Protein AF-N1S6P3-F1 (afdb_monomer)

Solvent-accessible surface area (backbone atoms only — not comparable to full-atom values): 4843 Å² total; per-residue (Å²): 100,64,47,80,48,72,43,69,44,99,79,82,39,79,75,43,78,49,70,32,23,40,53,89,77,74,68,72,38,59,51,80,70,54,74,72,52,52,59,46,50,56,51,52,53,60,65,45,46,64,56,49,58,58,47,54,79,75,38,99,56,66,72,56,48,74,75,49,71,60,95,90,48,75,40,68,50,102

Organism: Fusarium oxysporum f. sp. cubense (strain race 4) (NCBI:txid2502994)

Radius of gyration: 13.32 Å; Cα contacts (8 Å, |Δi|>4): 96; chains: 1; bounding box: 27×21×38 Å

Nearest PDB structures (foldseek):
  2j3w-assembly1_C  TM=9.385E-01  e=3.759E-05  Mus musculus
  7b70-assembly1_E  TM=7.957E-01  e=1.774E-04  Drosophila melanogaster

Structure (mmCIF, N/CA/C/O backbone):
data_AF-N1S6P3-F1
#
_entry.id   AF-N1S6P3-F1
#
loop_
_atom_site.group_PDB
_atom_site.id
_atom_site.type_symbol
_atom_site.label_atom_id
_atom_site.label_alt_id
_atom_site.label_comp_id
_atom_site.label_asym_id
_atom_site.label_entity_id
_atom_site.label_seq_id
_atom_site.pdbx_PDB_ins_code
_atom_site.Cartn_x
_atom_site.Cartn_y
_atom_site.Cartn_z
_atom_site.occupancy
_atom_site.B_iso_or_equiv
_atom_site.auth_seq_id
_atom_site.auth_comp_id
_atom_site.auth_asym_id
_atom_site.auth_atom_id
_atom_site.pdbx_PDB_model_num
ATOM 1 N N . MET A 1 1 ? 4.542 6.823 -14.321 1.00 77.62 1 MET A N 1
ATOM 2 C CA . MET A 1 1 ? 4.424 6.604 -12.863 1.00 77.62 1 MET A CA 1
ATOM 3 C C . MET A 1 1 ? 3.906 5.207 -12.609 1.00 77.62 1 MET A C 1
ATOM 5 O O . MET A 1 1 ? 2.991 4.797 -13.316 1.00 77.62 1 MET A O 1
ATOM 9 N N . SER A 1 2 ? 4.509 4.516 -11.647 1.00 86.31 2 SER A N 1
ATOM 10 C CA . SER A 1 2 ? 4.128 3.174 -11.205 1.00 86.31 2 SER A CA 1
ATOM 11 C C . SER A 1 2 ? 3.518 3.282 -9.810 1.00 86.31 2 SER A C 1
ATOM 13 O O . SER A 1 2 ? 3.967 4.102 -9.011 1.00 86.31 2 SER A O 1
ATOM 15 N N . TYR A 1 3 ? 2.512 2.469 -9.536 1.00 89.38 3 TYR A N 1
ATOM 16 C CA . TYR A 1 3 ? 1.792 2.403 -8.276 1.00 89.38 3 TYR A CA 1
ATOM 17 C C . TYR A 1 3 ? 1.817 0.973 -7.770 1.00 89.38 3 TYR A C 1
ATOM 19 O O . TYR A 1 3 ? 1.738 0.018 -8.547 1.00 89.38 3 TYR A O 1
ATOM 27 N N . TYR A 1 4 ? 1.921 0.861 -6.457 1.00 92.00 4 TYR A N 1
ATOM 28 C CA . TYR A 1 4 ? 1.820 -0.384 -5.730 1.00 92.00 4 TYR A CA 1
ATOM 29 C C . TYR A 1 4 ? 0.602 -0.285 -4.821 1.00 92.00 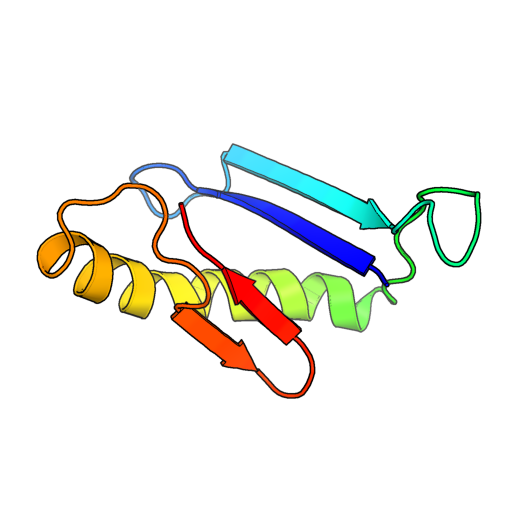4 TYR A C 1
ATOM 31 O O . TYR A 1 4 ? 0.498 0.655 -4.034 1.00 92.00 4 TYR A O 1
ATOM 39 N N . PHE A 1 5 ? -0.337 -1.209 -4.979 1.00 92.38 5 PHE A N 1
ATOM 40 C CA . PHE A 1 5 ? -1.534 -1.294 -4.159 1.00 92.38 5 PHE A CA 1
ATOM 41 C C . PHE A 1 5 ? -1.544 -2.628 -3.438 1.00 92.38 5 PHE A C 1
ATOM 43 O O . PHE A 1 5 ? -1.369 -3.673 -4.064 1.00 92.38 5 PHE A O 1
ATOM 50 N N . ALA A 1 6 ? -1.774 -2.581 -2.134 1.00 94.31 6 ALA A N 1
ATOM 51 C CA . ALA A 1 6 ? -1.892 -3.762 -1.310 1.00 94.31 6 ALA A CA 1
ATOM 52 C C . ALA A 1 6 ? -3.098 -3.633 -0.380 1.00 94.31 6 ALA A C 1
ATOM 54 O O . ALA A 1 6 ? -3.397 -2.546 0.112 1.00 94.31 6 ALA A O 1
ATOM 55 N N . ILE A 1 7 ? -3.779 -4.753 -0.149 1.00 94.62 7 ILE A N 1
ATOM 56 C CA . ILE A 1 7 ? -4.794 -4.899 0.894 1.00 94.62 7 ILE A CA 1
ATOM 57 C C . ILE A 1 7 ? -4.171 -5.760 1.979 1.00 94.62 7 ILE A C 1
ATOM 59 O O . ILE A 1 7 ? -3.771 -6.894 1.709 1.00 94.62 7 ILE A O 1
ATOM 63 N N . VAL A 1 8 ? -4.104 -5.228 3.192 1.00 94.31 8 VAL A N 1
ATOM 64 C CA . VAL A 1 8 ? -3.547 -5.920 4.354 1.00 94.31 8 VAL A CA 1
ATOM 65 C C . VAL A 1 8 ? -4.694 -6.363 5.258 1.00 94.31 8 VAL A C 1
ATOM 67 O O . VAL A 1 8 ? -5.658 -5.627 5.465 1.00 94.31 8 VAL A O 1
ATOM 70 N N . GLY A 1 9 ? -4.635 -7.611 5.714 1.00 92.62 9 GLY A N 1
ATOM 71 C CA . GLY A 1 9 ? -5.601 -8.192 6.636 1.00 92.62 9 GLY A CA 1
ATOM 72 C C . GLY A 1 9 ? -5.353 -7.762 8.078 1.00 92.62 9 GLY A C 1
ATOM 73 O O . GLY A 1 9 ? -4.367 -7.113 8.399 1.00 92.62 9 GLY A O 1
ATOM 74 N N . THR A 1 10 ? -6.233 -8.186 8.982 1.00 89.62 10 THR A N 1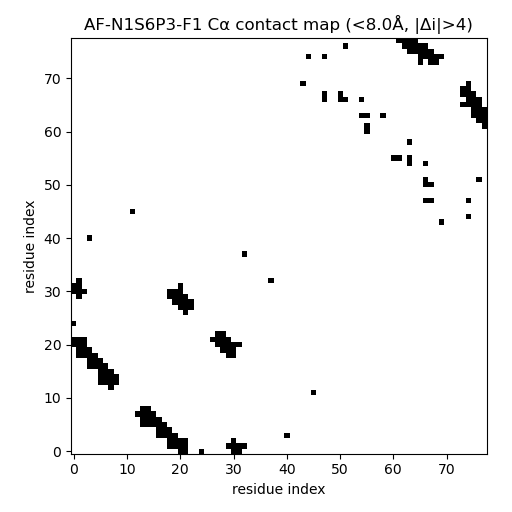
ATOM 75 C CA . THR A 1 10 ? -6.172 -7.830 10.411 1.00 89.62 10 THR A CA 1
ATOM 76 C C . THR A 1 10 ? -5.039 -8.515 11.187 1.00 89.62 10 THR A C 1
ATOM 78 O O . THR A 1 10 ? -4.963 -8.367 12.400 1.00 89.62 10 THR A O 1
ATOM 81 N N 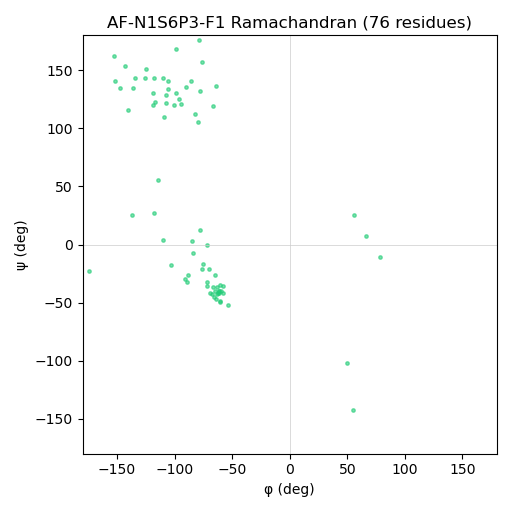. GLN A 1 11 ? -4.232 -9.346 10.527 1.00 91.06 11 GLN A N 1
ATOM 82 C CA . GLN A 1 11 ? -3.070 -10.034 11.102 1.00 91.06 11 GLN A CA 1
ATOM 83 C C . GLN A 1 11 ? -1.776 -9.600 10.398 1.00 91.06 11 GLN A C 1
ATOM 85 O O . GLN A 1 11 ? -0.852 -10.400 10.265 1.00 91.06 11 GLN A O 1
ATOM 90 N N . ASP A 1 12 ? -1.757 -8.380 9.855 1.00 88.31 12 ASP A N 1
ATOM 91 C CA . ASP A 1 12 ? -0.643 -7.804 9.091 1.00 88.31 12 ASP A CA 1
ATOM 92 C C . ASP A 1 12 ? -0.206 -8.655 7.890 1.00 88.31 12 ASP A C 1
ATOM 94 O O . ASP A 1 12 ? 0.928 -8.594 7.413 1.00 88.31 12 ASP A O 1
ATOM 98 N N . ASN A 1 13 ? -1.131 -9.466 7.375 1.00 90.75 13 ASN A N 1
ATOM 99 C CA . ASN A 1 13 ? -0.895 -10.367 6.264 1.00 90.75 13 ASN A CA 1
ATOM 100 C C . ASN A 1 13 ? -1.404 -9.741 4.953 1.00 90.75 13 ASN A C 1
ATOM 102 O O . ASN A 1 13 ? -2.558 -9.308 4.895 1.00 90.75 13 ASN A O 1
ATOM 106 N N . PRO A 1 14 ? -0.604 -9.711 3.874 1.00 91.31 14 PRO A N 1
ATOM 107 C CA . PRO A 1 14 ? -1.075 -9.215 2.587 1.00 91.31 14 PRO A CA 1
ATOM 108 C C . PRO A 1 14 ? -2.154 -10.159 2.038 1.00 91.31 14 PRO A C 1
ATOM 110 O O . PRO A 1 14 ? -1.918 -11.347 1.821 1.00 91.31 14 PRO A O 1
ATOM 113 N N . LEU A 1 15 ? -3.360 -9.633 1.835 1.00 93.25 15 LEU A N 1
ATOM 114 C CA . LEU A 1 15 ? -4.490 -10.343 1.229 1.00 93.25 15 LEU A CA 1
ATOM 115 C C . LEU A 1 15 ? -4.500 -10.189 -0.292 1.00 93.25 15 LEU A C 1
ATOM 117 O O . LEU A 1 15 ? -4.954 -11.079 -1.009 1.00 93.25 15 LEU A O 1
ATOM 121 N N . PHE A 1 16 ? -4.028 -9.044 -0.779 1.00 94.62 16 PHE A N 1
ATOM 122 C CA . PHE A 1 16 ? -3.9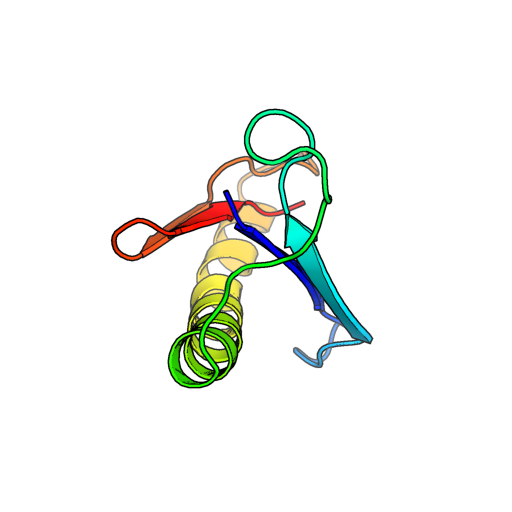74 -8.727 -2.198 1.00 94.62 16 PHE A CA 1
ATOM 123 C C . PHE A 1 16 ? -2.828 -7.765 -2.470 1.00 94.62 16 PHE A C 1
ATOM 125 O O . PHE A 1 16 ? -2.624 -6.828 -1.705 1.00 94.62 16 PHE A O 1
ATOM 132 N N . GLU A 1 17 ? -2.127 -7.968 -3.579 1.00 92.62 17 GLU A N 1
ATOM 133 C CA . GLU A 1 17 ? -1.058 -7.093 -4.049 1.00 92.62 17 GLU A CA 1
ATOM 134 C C . GLU A 1 17 ? -1.226 -6.889 -5.555 1.00 92.62 17 GLU A C 1
ATOM 136 O O . GLU A 1 17 ? -1.488 -7.833 -6.308 1.00 92.62 17 GLU A O 1
ATOM 141 N N . HIS A 1 18 ? -1.096 -5.647 -6.011 1.00 91.12 18 HIS A N 1
ATOM 142 C CA . HIS A 1 18 ? -1.169 -5.317 -7.422 1.00 91.12 18 HIS A CA 1
ATOM 143 C C . HIS A 1 18 ? -0.275 -4.136 -7.773 1.00 91.12 18 HIS A C 1
ATOM 145 O O . HIS A 1 18 ? -0.274 -3.093 -7.119 1.00 91.12 18 HIS A O 1
ATOM 151 N N . GLU A 1 19 ? 0.455 -4.292 -8.868 1.00 90.56 19 GLU A N 1
ATOM 152 C CA . GLU A 1 19 ? 1.288 -3.252 -9.445 1.00 90.56 19 GLU A CA 1
ATOM 153 C C . GLU A 1 19 ? 0.648 -2.737 -10.729 1.00 90.56 19 GLU A C 1
ATOM 155 O O . GLU A 1 19 ? 0.349 -3.515 -11.635 1.00 90.56 19 GLU A O 1
ATOM 160 N N . PHE A 1 20 ? 0.498 -1.421 -10.851 1.00 89.31 20 PHE A N 1
ATOM 161 C CA . PHE A 1 20 ? -0.057 -0.814 -12.058 1.00 89.31 20 PHE A CA 1
ATOM 162 C C . PHE A 1 20 ? 0.627 0.504 -12.400 1.00 89.31 20 PHE A C 1
ATOM 164 O O . PHE A 1 20 ? 1.185 1.195 -11.552 1.00 89.31 20 PHE A O 1
ATOM 171 N N . GLY A 1 21 ? 0.620 0.854 -13.680 1.00 86.19 21 GLY A N 1
ATOM 172 C CA . GLY A 1 21 ? 1.149 2.114 -14.185 1.00 86.19 21 GLY A CA 1
ATOM 173 C C . GLY A 1 21 ? 0.058 3.155 -14.410 1.00 86.19 21 GLY A C 1
ATOM 174 O O . GLY A 1 21 ? -1.134 2.861 -14.444 1.00 86.19 21 GLY A O 1
ATOM 175 N N . THR A 1 22 ? 0.464 4.402 -14.629 1.00 80.81 22 THR A N 1
ATOM 176 C CA . THR A 1 22 ? -0.446 5.435 -15.139 1.00 80.81 22 THR A CA 1
ATOM 177 C C . THR A 1 22 ? -0.663 5.285 -16.644 1.00 80.81 22 THR A C 1
ATOM 179 O O . THR A 1 22 ? 0.290 5.222 -17.420 1.00 80.81 22 THR A O 1
ATOM 182 N N . SER A 1 23 ? -1.920 5.332 -17.081 1.00 69.12 23 SER A N 1
ATOM 183 C CA . SER A 1 23 ? -2.269 5.436 -18.503 1.00 69.12 23 SER A CA 1
ATOM 184 C C . SER A 1 23 ? -1.931 6.809 -19.096 1.00 69.12 23 SER A C 1
ATOM 186 O O . SER A 1 23 ? -1.749 6.930 -20.304 1.00 69.12 23 SER A O 1
ATOM 188 N N . LYS A 1 24 ? -1.784 7.849 -18.260 1.00 67.19 24 LYS A N 1
ATOM 189 C CA . LYS A 1 24 ? -1.610 9.242 -18.706 1.00 67.19 24 LYS A CA 1
ATOM 190 C C . LYS A 1 24 ? -0.212 9.573 -19.249 1.00 67.19 24 LYS A C 1
ATOM 192 O O . LYS A 1 24 ? -0.060 10.608 -19.884 1.00 67.19 24 LYS A O 1
ATOM 197 N N . GLN A 1 25 ? 0.808 8.749 -18.986 1.00 56.19 25 GLN A N 1
ATOM 198 C CA . GLN A 1 25 ? 2.217 9.090 -19.262 1.00 56.19 25 GLN A CA 1
ATOM 199 C C . GLN A 1 25 ? 3.030 7.932 -19.882 1.00 56.19 25 GLN A C 1
ATOM 201 O O . GLN A 1 25 ? 4.247 7.878 -19.737 1.00 56.19 25 GLN A O 1
ATOM 206 N N . GLY A 1 26 ? 2.354 7.004 -20.562 1.00 56.59 26 GLY A N 1
ATOM 207 C CA . GLY A 1 26 ? 2.961 5.814 -21.182 1.00 56.59 26 GLY A CA 1
ATOM 208 C C . GLY A 1 26 ? 1.977 4.991 -22.021 1.00 56.59 26 GLY A C 1
ATOM 209 O O . GLY A 1 26 ? 2.384 4.335 -22.971 1.00 56.59 26 GLY A O 1
ATOM 210 N N . GLY A 1 27 ? 0.670 5.116 -21.746 1.00 61.69 27 GLY A N 1
ATOM 211 C CA . GLY A 1 27 ? -0.416 4.563 -22.570 1.00 61.69 27 GLY A CA 1
ATOM 212 C C . GLY A 1 27 ? -0.668 3.061 -22.400 1.00 61.69 27 GLY A C 1
ATOM 213 O O . GLY A 1 27 ? -1.691 2.561 -22.852 1.00 61.69 27 GLY A O 1
ATOM 214 N N . ASP A 1 28 ? 0.221 2.359 -21.710 1.00 72.81 28 ASP A N 1
ATOM 215 C CA . ASP A 1 28 ? 0.271 0.904 -21.553 1.00 72.81 28 ASP A CA 1
ATOM 216 C C . ASP A 1 28 ? -0.243 0.423 -20.183 1.00 72.81 28 ASP A C 1
ATOM 218 O O . ASP A 1 28 ? -0.578 -0.749 -20.027 1.00 72.81 28 ASP A O 1
ATOM 222 N N . GLY A 1 29 ? -0.338 1.313 -19.185 1.00 75.75 29 GLY A N 1
ATOM 223 C CA . GLY A 1 29 ? -0.875 0.985 -17.853 1.00 75.75 29 GLY A CA 1
ATOM 224 C C . GLY A 1 29 ? -0.022 -0.012 -17.059 1.00 75.75 29 GLY A C 1
ATOM 225 O O . GLY A 1 29 ? -0.428 -0.451 -15.985 1.00 75.75 29 GLY A O 1
ATOM 226 N N . GLN A 1 30 ? 1.167 -0.355 -17.557 1.00 79.44 30 GLN A N 1
ATOM 227 C CA . GLN A 1 30 ? 2.061 -1.312 -16.921 1.00 79.44 30 GLN A CA 1
ATOM 228 C C . GLN A 1 30 ? 2.955 -0.650 -15.872 1.00 79.44 30 GLN A C 1
ATOM 230 O O . GLN A 1 30 ? 3.463 0.461 -16.050 1.00 79.44 30 GLN A O 1
ATOM 235 N N . SER A 1 31 ? 3.162 -1.372 -14.772 1.00 81.81 31 SER A N 1
ATOM 236 C CA . SER A 1 31 ? 4.170 -1.048 -13.768 1.00 81.81 31 SER A CA 1
ATOM 237 C C . SER A 1 31 ? 5.570 -1.143 -14.379 1.00 81.81 31 SER A C 1
ATOM 239 O O . SER A 1 31 ? 5.896 -2.089 -15.094 1.00 81.81 31 SER A O 1
ATOM 241 N N . ARG A 1 32 ? 6.414 -0.155 -14.074 1.00 82.00 32 ARG A N 1
ATOM 242 C CA . ARG A 1 32 ? 7.848 -0.165 -14.392 1.00 82.00 32 ARG A CA 1
ATOM 243 C C . ARG A 1 32 ? 8.678 -0.212 -13.111 1.00 82.00 32 ARG A C 1
ATOM 245 O O . ARG A 1 32 ? 9.482 0.685 -12.867 1.00 82.00 32 ARG A O 1
ATOM 252 N N . PHE A 1 33 ? 8.430 -1.205 -12.260 1.00 82.56 33 PHE A N 1
ATOM 253 C CA . PHE A 1 33 ? 9.295 -1.506 -11.116 1.00 82.56 33 PHE A CA 1
ATOM 254 C C . PHE A 1 33 ? 10.381 -2.511 -11.519 1.00 82.56 33 PHE A C 1
ATOM 256 O O . PHE A 1 33 ? 10.103 -3.490 -12.209 1.00 82.56 33 PHE A O 1
ATOM 263 N N . SER A 1 34 ? 11.626 -2.267 -11.102 1.00 84.19 34 SER A N 1
ATOM 264 C CA . SER A 1 34 ? 12.675 -3.292 -11.137 1.00 84.19 34 SER A CA 1
ATOM 265 C C . SER A 1 34 ? 12.465 -4.281 -9.988 1.00 84.19 34 SER A C 1
ATOM 267 O O . SER A 1 34 ? 11.870 -3.920 -8.973 1.00 84.19 34 SER A O 1
ATOM 269 N N . ASP A 1 35 ? 12.982 -5.506 -10.100 1.00 83.25 35 ASP A N 1
ATOM 270 C CA . ASP A 1 35 ? 12.766 -6.540 -9.071 1.00 83.25 35 ASP A CA 1
ATOM 271 C C . ASP A 1 35 ? 13.259 -6.120 -7.678 1.00 83.25 35 ASP A C 1
ATOM 273 O O . ASP A 1 35 ? 12.597 -6.376 -6.676 1.00 83.25 35 ASP A O 1
ATOM 277 N N . GLN A 1 36 ? 14.366 -5.374 -7.599 1.00 84.44 36 GLN A N 1
ATOM 278 C CA . GLN A 1 36 ? 14.841 -4.802 -6.333 1.00 84.44 36 GLN A CA 1
ATOM 279 C C . GLN A 1 36 ? 13.823 -3.836 -5.712 1.00 84.44 36 GLN A C 1
ATOM 281 O O . GLN A 1 36 ? 13.616 -3.846 -4.501 1.00 84.44 36 GLN A O 1
ATOM 286 N N . VAL A 1 37 ? 13.172 -3.012 -6.538 1.00 85.44 37 VAL A N 1
ATOM 287 C CA . VAL A 1 37 ? 12.165 -2.053 -6.070 1.00 85.44 37 VAL A CA 1
ATOM 288 C C . VAL A 1 37 ? 10.881 -2.768 -5.655 1.00 85.44 37 VAL A C 1
ATOM 290 O O . VAL A 1 37 ? 10.250 -2.333 -4.700 1.00 85.44 37 VAL A O 1
ATOM 293 N N . ARG A 1 38 ? 10.518 -3.892 -6.288 1.00 86.12 38 ARG A N 1
ATOM 294 C CA . ARG A 1 38 ? 9.354 -4.693 -5.868 1.00 86.12 38 ARG A CA 1
ATOM 295 C C . ARG A 1 38 ? 9.496 -5.213 -4.4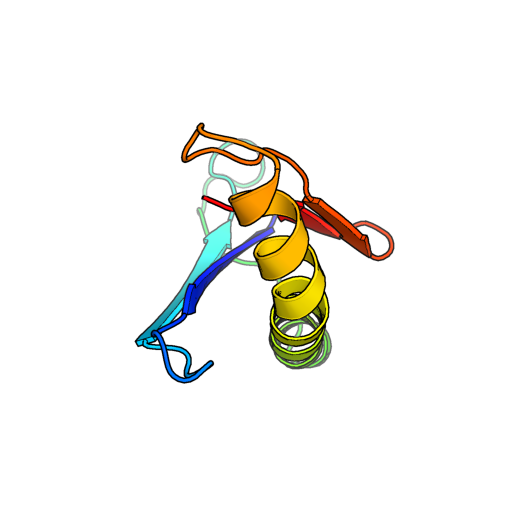42 1.00 86.12 38 ARG A C 1
ATOM 297 O O . ARG A 1 38 ? 8.605 -5.005 -3.623 1.00 86.12 38 ARG A O 1
ATOM 304 N N . HIS A 1 39 ? 10.642 -5.814 -4.122 1.00 88.12 39 HIS A N 1
ATOM 305 C CA . HIS A 1 39 ? 10.924 -6.272 -2.759 1.00 88.12 39 HIS A CA 1
ATOM 306 C C . HIS A 1 39 ? 10.976 -5.108 -1.765 1.00 88.12 39 HIS A C 1
ATOM 308 O O . HIS A 1 39 ? 10.497 -5.222 -0.638 1.00 88.12 39 HIS A O 1
ATOM 314 N N . LEU A 1 40 ? 11.511 -3.964 -2.195 1.00 91.00 40 LEU A N 1
ATOM 315 C CA . LEU A 1 40 ? 11.545 -2.767 -1.366 1.00 91.00 40 LEU A CA 1
ATOM 316 C C . LEU A 1 40 ? 10.140 -2.205 -1.100 1.00 91.00 40 LEU A C 1
ATOM 318 O O . LEU A 1 40 ? 9.883 -1.747 0.006 1.00 91.00 40 LEU A O 1
ATOM 322 N N . ASN A 1 41 ? 9.219 -2.263 -2.067 1.00 89.75 41 ASN A 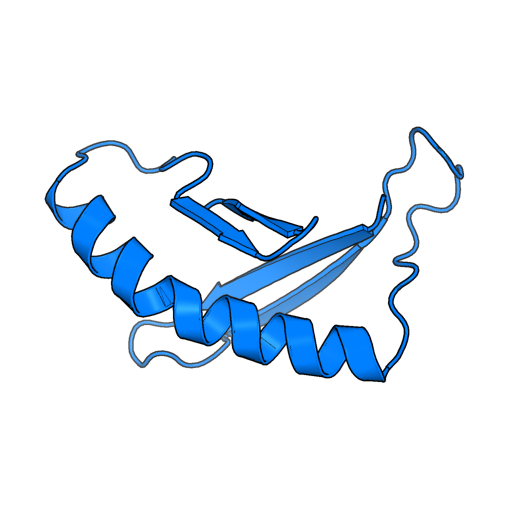N 1
ATOM 323 C CA . ASN A 1 41 ? 7.844 -1.787 -1.894 1.00 89.75 41 ASN A CA 1
ATOM 324 C C . ASN A 1 41 ? 7.104 -2.564 -0.798 1.00 89.75 41 ASN A C 1
ATOM 326 O O . ASN A 1 41 ? 6.403 -1.946 -0.002 1.00 89.75 41 ASN A O 1
ATOM 330 N N . GLN A 1 42 ? 7.295 -3.885 -0.717 1.00 90.06 42 GLN A N 1
ATOM 331 C CA . GLN A 1 42 ? 6.733 -4.704 0.366 1.00 90.06 42 GLN A CA 1
ATOM 332 C C . GLN A 1 42 ? 7.292 -4.292 1.731 1.00 90.06 42 GLN A C 1
ATOM 334 O O . GLN A 1 42 ? 6.541 -4.162 2.694 1.00 90.06 42 GLN A O 1
ATOM 339 N N . PHE A 1 43 ? 8.598 -4.026 1.802 1.00 91.44 43 PHE A N 1
ATOM 340 C CA . PHE A 1 43 ? 9.236 -3.555 3.029 1.00 91.44 43 PHE A CA 1
ATOM 341 C C . PHE A 1 43 ? 8.718 -2.175 3.457 1.00 91.44 43 PHE A C 1
ATOM 343 O O . PHE A 1 43 ? 8.358 -1.991 4.617 1.00 91.44 43 PHE A O 1
ATOM 350 N N . ILE A 1 44 ? 8.630 -1.226 2.517 1.00 91.88 44 ILE A N 1
ATOM 351 C CA . ILE A 1 44 ? 8.097 0.118 2.775 1.00 91.88 44 ILE A CA 1
ATOM 352 C C . ILE A 1 44 ? 6.645 0.019 3.254 1.00 91.88 44 ILE A C 1
ATOM 354 O O . ILE A 1 44 ? 6.320 0.593 4.288 1.00 91.88 44 ILE A O 1
ATOM 358 N N . LEU A 1 45 ? 5.796 -0.744 2.552 1.00 91.62 45 LEU A N 1
ATOM 359 C CA . LEU A 1 45 ? 4.397 -0.953 2.935 1.00 91.62 45 LEU A CA 1
ATOM 360 C C . LEU A 1 45 ? 4.293 -1.451 4.378 1.00 91.62 45 LEU A C 1
ATOM 362 O O . LEU A 1 45 ? 3.567 -0.858 5.168 1.00 91.62 45 LEU A O 1
ATOM 366 N N . HIS A 1 46 ? 5.031 -2.512 4.712 1.00 91.56 46 HIS A N 1
ATOM 367 C CA . HIS A 1 46 ? 4.999 -3.099 6.046 1.00 91.56 46 HIS A CA 1
ATOM 368 C C . HIS A 1 46 ? 5.469 -2.101 7.112 1.00 91.56 46 HIS A C 1
ATOM 370 O O . HIS A 1 46 ? 4.814 -1.961 8.136 1.00 91.56 46 HIS A O 1
ATOM 376 N N . SER A 1 47 ? 6.531 -1.333 6.841 1.00 92.31 47 SER A N 1
ATOM 377 C CA . SER A 1 47 ? 7.009 -0.297 7.769 1.00 92.31 47 SER A CA 1
ATOM 378 C C . SER A 1 47 ? 6.022 0.860 7.976 1.00 92.31 47 SER A C 1
ATOM 380 O O . SER A 1 47 ? 6.036 1.496 9.024 1.00 92.31 47 SER A O 1
ATOM 382 N N . SER A 1 48 ? 5.154 1.139 6.998 1.00 91.69 48 SER A N 1
ATOM 383 C CA . SER A 1 48 ? 4.144 2.195 7.106 1.00 91.69 48 SER A CA 1
ATOM 384 C C . SER A 1 48 ? 2.859 1.744 7.820 1.00 91.69 48 SER A C 1
ATOM 386 O O . SER A 1 48 ? 2.009 2.596 8.086 1.00 91.69 48 SER A O 1
ATOM 388 N N . LEU A 1 49 ? 2.690 0.450 8.135 1.00 91.94 49 LEU A N 1
ATOM 389 C CA . LEU A 1 49 ? 1.510 -0.055 8.857 1.00 91.94 49 LEU A CA 1
ATOM 390 C C . LEU A 1 49 ? 1.422 0.505 10.278 1.00 91.94 49 LEU A C 1
ATOM 392 O O . LEU A 1 49 ? 0.344 0.929 10.685 1.00 91.94 49 LEU A O 1
ATOM 396 N N . ASP A 1 50 ? 2.554 0.610 10.975 1.00 90.94 50 ASP A N 1
ATOM 397 C CA . ASP A 1 50 ? 2.615 1.180 12.327 1.00 90.94 50 ASP A CA 1
ATOM 398 C C . ASP A 1 50 ? 2.079 2.626 12.348 1.00 90.94 50 ASP A C 1
ATOM 400 O O . ASP A 1 50 ? 1.298 3.020 13.214 1.00 90.94 50 ASP A O 1
ATOM 404 N N . ILE A 1 51 ? 2.445 3.419 11.334 1.00 90.19 51 ILE A N 1
ATOM 405 C CA . ILE A 1 51 ? 1.979 4.805 11.178 1.00 90.19 51 ILE A CA 1
ATOM 406 C C . ILE A 1 51 ? 0.485 4.831 10.833 1.00 90.19 51 ILE A C 1
ATOM 408 O O . ILE A 1 51 ? -0.260 5.665 11.351 1.00 90.19 51 ILE A O 1
ATOM 412 N N . ALA A 1 52 ? 0.026 3.929 9.959 1.00 89.56 52 ALA A N 1
ATOM 413 C CA . ALA A 1 52 ? -1.389 3.822 9.616 1.00 89.56 52 ALA A CA 1
ATOM 414 C C . ALA A 1 52 ? -2.243 3.506 10.855 1.00 89.56 52 ALA A C 1
ATOM 416 O O . ALA A 1 52 ? -3.305 4.113 11.020 1.00 89.56 52 ALA A O 1
ATOM 417 N N . GLU A 1 53 ? -1.758 2.631 11.744 1.00 89.00 53 GLU A N 1
ATOM 418 C CA . GLU A 1 53 ? -2.433 2.287 12.996 1.00 89.00 53 GLU A CA 1
ATOM 419 C C . GLU A 1 53 ? -2.569 3.498 13.931 1.00 89.00 53 GLU A C 1
ATOM 421 O O . GLU A 1 53 ? -3.638 3.722 14.496 1.00 89.00 53 GLU A O 1
ATOM 426 N N . GLU A 1 54 ? -1.541 4.330 14.069 1.00 89.19 54 GLU A N 1
ATOM 427 C CA . GLU A 1 54 ? -1.628 5.534 14.903 1.00 89.19 54 GLU A CA 1
ATOM 428 C C . GLU A 1 54 ? -2.597 6.578 14.310 1.00 89.19 54 GLU A C 1
ATOM 430 O O . GLU A 1 54 ? -3.415 7.189 15.015 1.00 89.19 54 GLU A O 1
ATOM 435 N N . VAL A 1 55 ? -2.538 6.772 12.989 1.00 88.75 55 VAL A N 1
ATOM 436 C CA . VAL A 1 55 ? -3.327 7.800 12.298 1.00 88.75 55 VAL A CA 1
ATOM 437 C C . VAL A 1 55 ? -4.814 7.434 12.238 1.00 88.75 55 VAL A C 1
ATOM 439 O O . VAL A 1 55 ? -5.642 8.340 12.399 1.00 88.75 55 VAL A O 1
ATOM 442 N N . GLN A 1 56 ? -5.176 6.152 12.077 1.00 88.38 56 GLN A N 1
ATOM 443 C CA . GLN A 1 56 ? -6.587 5.721 12.046 1.00 88.38 56 GLN A CA 1
ATOM 444 C C . GLN A 1 56 ? -7.328 6.042 13.350 1.00 88.38 56 GLN A C 1
ATOM 446 O O . GLN A 1 56 ? -8.500 6.411 13.321 1.00 88.38 56 GLN A O 1
ATOM 451 N N . TRP A 1 57 ? -6.652 5.970 14.501 1.00 87.38 57 TRP A N 1
ATOM 452 C CA . TRP A 1 57 ? -7.275 6.277 15.791 1.00 87.38 57 TRP A CA 1
ATOM 453 C C . TRP A 1 57 ? -7.438 7.784 16.014 1.00 87.38 57 TRP A C 1
ATOM 455 O O . TRP A 1 57 ? -8.292 8.208 16.792 1.00 87.38 57 TRP A O 1
ATOM 465 N N . SER A 1 58 ? -6.654 8.598 15.303 1.00 86.56 58 SER A N 1
ATOM 466 C CA . SER A 1 58 ? -6.728 10.062 15.360 1.00 86.56 58 SER A CA 1
ATOM 467 C C . SER A 1 58 ? -7.731 10.659 14.363 1.00 86.56 58 SER A C 1
ATOM 469 O O . SER A 1 58 ? -8.250 11.752 14.598 1.00 86.56 58 SER A O 1
ATOM 471 N N . HIS A 1 59 ? -8.015 9.974 13.249 1.00 80.12 59 HIS A N 1
ATOM 472 C CA . HIS A 1 59 ? -8.868 10.473 12.166 1.00 80.12 59 HIS A CA 1
ATOM 473 C C . HIS A 1 59 ? -10.106 9.594 11.958 1.00 80.12 59 HIS A C 1
ATOM 475 O O . HIS A 1 59 ? -10.010 8.448 11.553 1.00 80.12 59 HIS A O 1
ATOM 481 N N . GLY A 1 60 ? -11.306 10.166 12.110 1.00 80.94 60 GLY A N 1
ATOM 482 C CA . GLY A 1 60 ? -12.571 9.460 11.841 1.00 80.94 60 GLY A CA 1
ATOM 483 C C . GLY A 1 60 ? -12.950 9.328 10.357 1.00 80.94 60 GLY A C 1
ATOM 484 O O . GLY A 1 60 ? -14.105 9.041 10.050 1.00 80.94 60 GLY A O 1
ATOM 485 N N . GLN A 1 61 ? -12.033 9.620 9.432 1.00 87.75 61 GLN A N 1
ATOM 486 C CA . GLN A 1 61 ? -12.250 9.501 7.987 1.00 87.75 61 GLN A CA 1
ATOM 487 C C . GLN A 1 61 ? -11.506 8.275 7.471 1.00 87.75 61 GLN A C 1
ATOM 489 O O . GLN A 1 61 ? -10.376 8.040 7.873 1.00 87.75 61 GLN A O 1
ATOM 494 N N . MET A 1 62 ? -12.119 7.549 6.538 1.00 85.12 62 MET A N 1
ATOM 495 C CA . MET A 1 62 ? -11.507 6.363 5.935 1.00 85.12 62 MET A CA 1
ATOM 496 C C . MET A 1 62 ? -10.268 6.740 5.106 1.00 85.12 62 MET A C 1
ATOM 498 O O . MET A 1 62 ? -9.192 6.194 5.272 1.00 85.12 62 MET A O 1
ATOM 502 N N . TYR A 1 63 ? -10.361 7.787 4.282 1.00 89.06 63 TYR A N 1
ATOM 503 C CA . TYR A 1 63 ? -9.213 8.231 3.497 1.00 89.06 63 TYR A CA 1
ATOM 504 C C . TYR A 1 63 ? -8.227 9.070 4.323 1.00 89.06 63 TYR A C 1
ATOM 506 O O . TYR A 1 63 ? -8.456 10.262 4.557 1.00 89.06 63 TYR A O 1
ATOM 514 N N . LEU A 1 64 ? -7.087 8.470 4.676 1.00 85.94 64 LEU A N 1
ATOM 515 C CA . LEU A 1 64 ? -6.018 9.095 5.467 1.00 85.94 64 LEU A CA 1
ATOM 516 C C . LEU A 1 64 ? -5.027 9.918 4.625 1.00 85.94 64 LEU A C 1
ATOM 518 O O . LEU A 1 64 ? -4.083 10.499 5.158 1.00 85.94 64 LEU A O 1
ATOM 522 N N . LYS A 1 65 ? -5.263 10.038 3.309 1.00 89.31 65 LYS A N 1
ATOM 523 C CA . LYS A 1 65 ? -4.380 10.738 2.357 1.00 89.31 65 LYS A CA 1
ATOM 524 C C . LYS A 1 65 ? -2.960 10.164 2.427 1.00 89.31 65 LYS A C 1
ATOM 526 O O . LYS A 1 65 ? -2.801 8.954 2.520 1.00 89.31 65 LYS A O 1
ATOM 531 N N . CYS A 1 66 ? -1.942 11.016 2.308 1.00 89.38 66 CYS A N 1
ATOM 532 C CA . CYS A 1 66 ? -0.544 10.625 2.384 1.00 89.38 66 CYS A CA 1
ATOM 533 C C . CYS A 1 66 ? -0.132 10.527 3.854 1.00 89.38 66 CYS A C 1
ATOM 535 O O . CYS A 1 66 ? -0.073 11.556 4.527 1.00 89.38 66 CYS A O 1
ATOM 537 N N . ILE A 1 67 ? 0.149 9.312 4.316 1.00 89.75 67 ILE A N 1
ATOM 538 C CA . ILE A 1 67 ? 0.561 9.043 5.698 1.00 89.75 67 ILE A CA 1
ATOM 539 C C . ILE A 1 67 ? 2.081 9.088 5.861 1.00 89.75 67 ILE A C 1
ATOM 541 O O . ILE A 1 67 ? 2.570 9.475 6.914 1.00 89.75 67 ILE A O 1
ATOM 545 N N . ASP A 1 68 ? 2.827 8.742 4.808 1.00 88.06 68 ASP A N 1
ATOM 546 C CA . ASP A 1 68 ? 4.284 8.649 4.857 1.00 88.06 68 ASP A CA 1
ATOM 547 C C . ASP A 1 68 ? 4.909 8.914 3.476 1.00 88.06 68 ASP A C 1
ATOM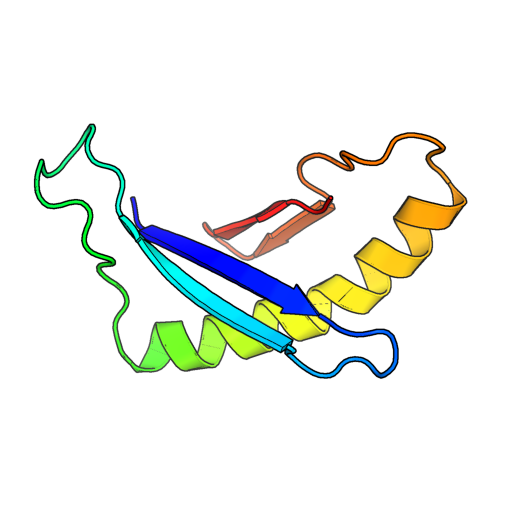 549 O O . ASP A 1 68 ? 4.238 8.877 2.432 1.00 88.06 68 ASP A O 1
ATOM 553 N N . LYS A 1 69 ? 6.206 9.222 3.463 1.00 90.38 69 LYS A N 1
ATOM 554 C CA . LYS A 1 69 ? 7.001 9.445 2.260 1.00 90.38 69 LYS A CA 1
ATOM 555 C C . LYS A 1 69 ? 8.390 8.839 2.424 1.00 90.38 69 LYS A C 1
ATOM 557 O O . LYS A 1 69 ? 9.232 9.365 3.148 1.00 90.38 69 LYS A O 1
ATOM 562 N N . PHE A 1 70 ? 8.684 7.841 1.598 1.00 87.00 70 PHE A N 1
ATOM 563 C CA . PHE A 1 70 ? 10.016 7.257 1.496 1.00 87.00 70 PHE A CA 1
ATOM 564 C C . PHE A 1 70 ? 10.674 7.635 0.165 1.00 87.00 70 PHE A C 1
ATOM 566 O O . PHE A 1 70 ? 10.265 7.176 -0.902 1.00 87.00 70 PHE A O 1
ATOM 573 N N . PHE A 1 71 ? 11.701 8.491 0.207 1.00 85.88 71 PHE A N 1
ATOM 574 C CA . PHE A 1 71 ? 12.337 9.098 -0.974 1.00 85.88 71 PHE A CA 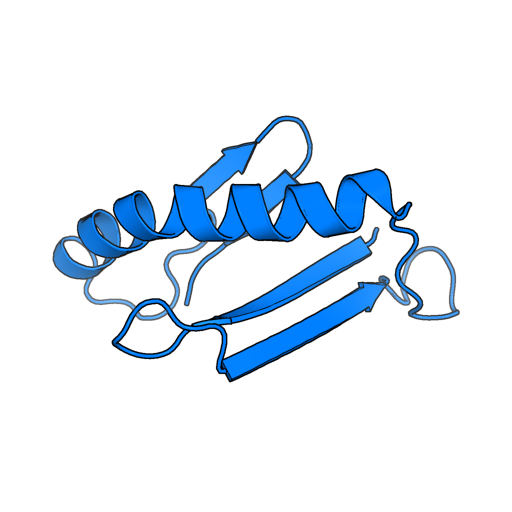1
ATOM 575 C C . PHE A 1 71 ? 11.327 9.729 -1.949 1.00 85.88 71 PHE A C 1
ATOM 577 O O . PHE A 1 71 ? 10.851 10.844 -1.730 1.00 85.88 71 PHE A O 1
ATOM 584 N N . ASN A 1 72 ? 11.028 9.026 -3.045 1.00 83.56 72 ASN A N 1
ATOM 585 C CA . ASN A 1 72 ? 10.118 9.455 -4.104 1.00 83.56 72 ASN A CA 1
ATOM 586 C C . ASN A 1 72 ? 8.808 8.645 -4.122 1.00 83.56 72 ASN A C 1
ATOM 588 O O . ASN A 1 72 ? 7.975 8.852 -5.003 1.00 83.56 72 ASN A O 1
ATOM 592 N N . ASN A 1 73 ? 8.632 7.736 -3.158 1.00 84.88 73 ASN A N 1
ATOM 593 C CA . ASN A 1 73 ? 7.421 6.956 -2.956 1.00 84.88 73 ASN A CA 1
ATOM 594 C C . ASN A 1 73 ? 6.540 7.668 -1.930 1.00 84.88 73 ASN A C 1
ATOM 596 O O . ASN A 1 73 ? 6.956 7.911 -0.798 1.00 84.88 73 ASN A O 1
ATOM 600 N N . TYR A 1 74 ? 5.327 8.010 -2.349 1.00 90.88 74 TYR A N 1
ATOM 601 C CA . TYR A 1 74 ? 4.295 8.544 -1.470 1.00 90.88 74 TYR A CA 1
ATOM 602 C C . TYR A 1 74 ? 3.398 7.391 -1.034 1.00 90.88 74 TYR A C 1
ATOM 604 O O . TYR A 1 74 ? 2.871 6.676 -1.889 1.00 90.88 74 TYR A O 1
ATOM 612 N N . ILE A 1 75 ? 3.231 7.219 0.274 1.00 91.81 75 ILE A N 1
ATOM 613 C CA . ILE A 1 75 ? 2.403 6.166 0.851 1.00 91.81 75 ILE A CA 1
ATOM 614 C C . ILE A 1 75 ? 1.079 6.793 1.252 1.00 91.81 75 ILE A C 1
ATOM 616 O O . ILE A 1 75 ? 1.032 7.737 2.041 1.00 91.81 75 ILE A O 1
ATOM 620 N N . SER A 1 76 ? -0.005 6.292 0.668 1.00 92.06 76 S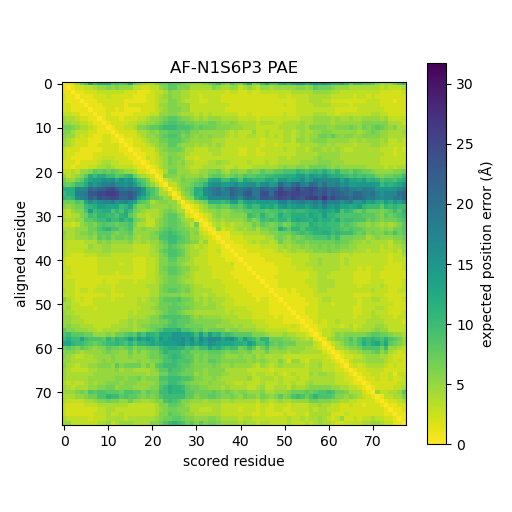ER A N 1
ATOM 621 C CA . SER A 1 76 ? -1.359 6.706 1.017 1.00 92.06 76 SER A CA 1
ATOM 622 C C . SER A 1 76 ? -2.158 5.537 1.557 1.00 92.06 76 SER A C 1
ATOM 624 O O . SER A 1 76 ? -2.002 4.416 1.079 1.00 92.06 76 SER A O 1
ATOM 626 N N . CYS A 1 77 ? -3.002 5.820 2.543 1.00 90.81 77 CYS A N 1
ATOM 627 C CA . CYS A 1 77 ? -3.789 4.822 3.256 1.00 90.81 77 CYS A CA 1
ATOM 628 C C . CYS A 1 77 ? -5.283 5.169 3.197 1.00 90.81 77 CYS A C 1
ATOM 630 O O . CYS A 1 77 ? -5.668 6.339 3.047 1.00 90.81 77 CYS A O 1
ATOM 632 N N . PHE A 1 78 ? -6.097 4.122 3.256 1.00 89.62 78 PHE A N 1
ATOM 633 C CA . PHE A 1 78 ? -7.549 4.142 3.208 1.00 89.62 78 PHE A CA 1
ATOM 634 C C . PHE A 1 78 ? -8.098 3.157 4.241 1.00 89.62 78 PHE A C 1
ATOM 636 O O . PHE A 1 78 ? -7.385 2.163 4.501 1.00 89.62 78 PHE A O 1
#

InterPro domains:
  IPR006722 Trafficking protein particle complex subunit 2 [PF04628] (7-78)
  IPR006722 Trafficking protein particle complex subunit 2 [PTHR12403] (1-75)
  IPR011012 Longin-like domain superfamily [SSF64356] (2-78)

Sequence (78 aa):
MSYYFAIVGTQDNPLFEHEFGTSKQGGDGQSRFSDQVRHLNQFILHSSLDIAEEVQWSHGQMYLKCIDKFFNNYISCF

Foldseek 3Di:
DKDWDFDADPVRHTPDIDIWDDCPPPVPGHGPDDPVVVVVVSVVVSVCVVQVVVQCVVDPDQWSQFSDDDPPDTDTGD

pLDDT: mean 86.48, std 7.82, range [56.19, 94.62]

Secondary structure (DSSP, 8-state):
-EEEEEEE-TTS-EEEEEEEE-GGGTSS------HHHHHHHHHHHHHHHHHHHHHHHH--SS--EEEEEETTEEEEE-

Mean predicted aligned error: 5.42 Å